Protein AF-A0A1H6BJU9-F1 (afdb_monomer)

Sequence (154 aa):
MYKPGDPLSPEALQQLETLRHRPDSEIDFSDIPKTTDAQWQHAIRLRSLVRSGTSQSQPLVRRTLTLLQPPANASVDVEIGPLKDEGADYSCHVRIAAPDKELNFDIHGVDGVQALQLALRFTGSELDRIGGDRWLYHQERGHGFDRLNELKSA

Nearest PDB structures (foldseek):
  3o4t-assembly1_A  TM=4.787E-01  e=3.203E-01  Homo sapiens
  3az9-assembly2_G  TM=2.441E-01  e=1.655E+00  Plasmodium falciparum
  2oki-assembly1_B  TM=2.035E-01  e=4.335E+00  Plasmodium falciparum
  3ir3-assembly1_A  TM=1.752E-01  e=3.871E+00  Homo sapiens

Radius of gyration: 24.3 Å; Cα contacts (8 Å, |Δi|>4): 190; chains: 1; bounding box: 39×41×78 Å

Solvent-accessible surface area (backbone atoms only — not comparable to full-atom values): 9267 Å² total; per-residue (Å²): 135,88,60,95,86,63,80,77,50,74,68,56,50,51,50,50,53,55,58,70,69,49,71,91,74,73,85,73,61,82,83,54,77,83,83,45,72,69,56,51,56,47,53,54,50,51,51,52,65,59,66,61,81,54,81,48,88,54,53,82,40,77,51,77,44,45,34,62,40,89,96,58,68,42,67,30,42,38,34,35,31,31,60,43,79,71,89,78,49,12,31,12,29,36,37,40,41,41,94,90,47,75,46,78,48,75,29,71,24,91,38,56,63,51,2,45,52,50,34,30,44,50,50,36,56,49,49,44,70,73,47,55,86,33,50,64,72,84,90,52,102,60,89,60,40,75,40,88,82,65,80,80,78,130

Organism: NCBI:txid863522

pLDDT: mean 72.78, std 16.78, range [32.12, 95.44]

Secondary structure (DSSP, 8-state):
-PPTTPPPPHHHHHHHHHHHTS------GGGSPPPPHHHHHHHHHHHHHHHT-S---S-SEEEEEEE--SSSPEEEEEEEEEEEE-SS-EEEEEEEEETTEEEEEEEEESSHHHHHHHHHHHHHHHHHHHHTT-B---SSSS-SSS-TT-TT--

Foldseek 3Di:
DDDPPDDDDPVRVVVVVVVVPPDPPDPPCVPPDPQDVVNVVVVVVLVVLQPPPDQPVAFPDWDWWWFDDPPDIWIKIWGKDDWDCPPQKIWIWIWIDTPVDIDIDTAIDRGSVRRQLRNLVVVQVVCCVVHNVRTPDPPDDGPCSNDPPPPPDD

Structure (mmCIF, N/CA/C/O backbone):
data_AF-A0A1H6BJU9-F1
#
_entry.id   AF-A0A1H6BJU9-F1
#
loop_
_atom_site.group_PDB
_atom_site.id
_atom_site.type_symbol
_atom_site.label_atom_id
_atom_site.label_alt_id
_atom_site.label_comp_id
_atom_site.label_asym_id
_atom_site.label_entity_id
_atom_site.label_seq_id
_atom_site.pdbx_PDB_ins_code
_atom_site.Cartn_x
_atom_site.Cartn_y
_atom_site.Cartn_z
_atom_site.occupancy
_atom_site.B_iso_or_equiv
_atom_site.auth_seq_id
_atom_site.auth_comp_id
_atom_site.auth_asym_id
_atom_site.auth_atom_id
_atom_site.pdbx_PDB_model_num
ATOM 1 N N . MET A 1 1 ? 20.218 -26.553 -41.274 1.00 52.31 1 MET A N 1
ATOM 2 C CA . MET A 1 1 ? 20.545 -25.351 -40.475 1.00 52.31 1 MET A CA 1
ATOM 3 C C . MET A 1 1 ? 20.924 -24.250 -41.449 1.00 52.31 1 MET A C 1
ATOM 5 O O . MET A 1 1 ? 21.907 -24.435 -42.153 1.00 52.31 1 MET A O 1
ATOM 9 N N . TYR A 1 2 ? 20.135 -23.178 -41.537 1.00 59.25 2 TYR A N 1
ATOM 10 C CA . TYR A 1 2 ? 20.479 -21.986 -42.325 1.00 59.25 2 TYR A CA 1
ATOM 11 C C . TYR A 1 2 ? 21.475 -21.130 -41.536 1.00 59.25 2 TYR A C 1
ATOM 13 O O . TYR A 1 2 ? 21.286 -20.952 -40.329 1.00 59.25 2 TYR A O 1
ATOM 21 N N . LYS A 1 3 ? 22.542 -20.641 -42.178 1.00 70.12 3 LYS A N 1
ATOM 22 C CA . LYS A 1 3 ? 23.502 -19.730 -41.544 1.00 70.12 3 LYS A CA 1
ATOM 23 C C . LYS A 1 3 ? 23.062 -18.277 -41.779 1.00 70.12 3 LYS A C 1
ATOM 25 O O . LYS A 1 3 ? 22.514 -17.972 -42.838 1.00 70.12 3 LYS A O 1
ATOM 30 N N . PRO A 1 4 ? 23.291 -17.361 -40.822 1.00 57.59 4 PRO A N 1
ATOM 31 C CA . PRO A 1 4 ? 23.038 -15.938 -41.038 1.00 57.59 4 PRO A CA 1
ATOM 32 C C . PRO A 1 4 ? 23.807 -15.438 -42.272 1.00 57.59 4 PRO A C 1
ATOM 34 O O . PRO A 1 4 ? 25.029 -15.566 -42.318 1.00 57.59 4 PRO A O 1
ATOM 37 N N . GLY A 1 5 ? 23.094 -14.893 -43.263 1.00 72.38 5 GLY A N 1
ATOM 38 C CA . GLY A 1 5 ? 23.663 -14.400 -44.525 1.00 72.38 5 GLY A CA 1
ATOM 39 C C . GLY A 1 5 ? 23.432 -15.296 -45.748 1.00 72.38 5 GLY A C 1
ATOM 40 O O . GLY A 1 5 ? 23.699 -14.850 -46.863 1.00 72.38 5 GLY A O 1
ATOM 41 N N . ASP A 1 6 ? 22.903 -16.511 -45.573 1.00 81.62 6 ASP A N 1
ATOM 42 C CA . ASP A 1 6 ? 22.489 -17.344 -46.706 1.00 81.62 6 ASP A CA 1
ATOM 43 C C . ASP A 1 6 ? 21.287 -16.705 -47.436 1.00 81.62 6 ASP A C 1
ATOM 45 O O . ASP A 1 6 ? 20.369 -16.195 -46.780 1.00 81.62 6 ASP A O 1
ATOM 49 N N . PRO A 1 7 ? 21.249 -16.728 -48.783 1.00 79.50 7 PRO A N 1
ATOM 50 C CA . PRO A 1 7 ? 20.095 -16.245 -49.529 1.00 79.50 7 PRO A CA 1
ATOM 51 C C . PRO A 1 7 ? 18.857 -17.081 -49.189 1.00 79.50 7 PRO A C 1
ATOM 53 O O . PRO A 1 7 ? 18.921 -18.308 -49.077 1.00 79.50 7 PRO A O 1
ATOM 56 N N . LEU A 1 8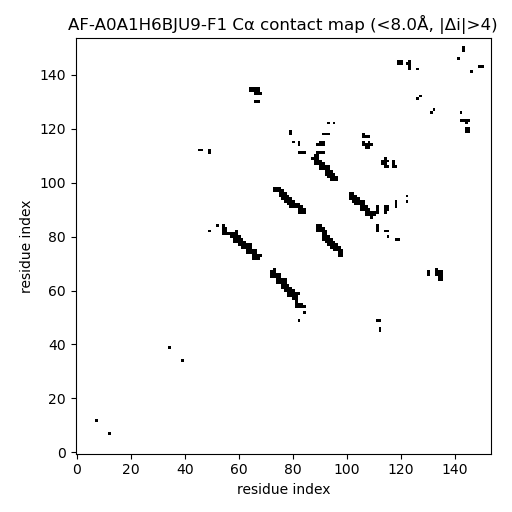 ? 17.719 -16.402 -49.025 1.00 77.81 8 LEU A N 1
ATOM 57 C CA . LEU A 1 8 ? 16.446 -17.052 -48.725 1.00 77.81 8 LEU A CA 1
ATOM 58 C C . LEU A 1 8 ? 16.085 -18.046 -49.830 1.00 77.81 8 LEU A C 1
ATOM 60 O O . LEU A 1 8 ? 16.260 -17.769 -51.019 1.00 77.81 8 LEU A O 1
ATOM 64 N N . SER A 1 9 ? 15.567 -19.209 -49.431 1.00 82.75 9 SER A N 1
ATOM 65 C CA . SER A 1 9 ? 15.080 -20.187 -50.397 1.00 82.75 9 SER A CA 1
ATOM 66 C C . SER A 1 9 ? 13.894 -19.612 -51.187 1.00 82.75 9 SER A C 1
ATOM 68 O O . SER A 1 9 ? 13.155 -18.769 -50.666 1.00 82.75 9 SER A O 1
ATOM 70 N N . PRO A 1 10 ? 13.659 -20.084 -52.424 1.00 81.12 10 PRO A N 1
ATOM 71 C CA . PRO A 1 10 ? 12.502 -19.665 -53.218 1.00 81.12 10 PRO A CA 1
ATOM 72 C C . PRO A 1 10 ? 11.168 -19.862 -52.481 1.00 81.1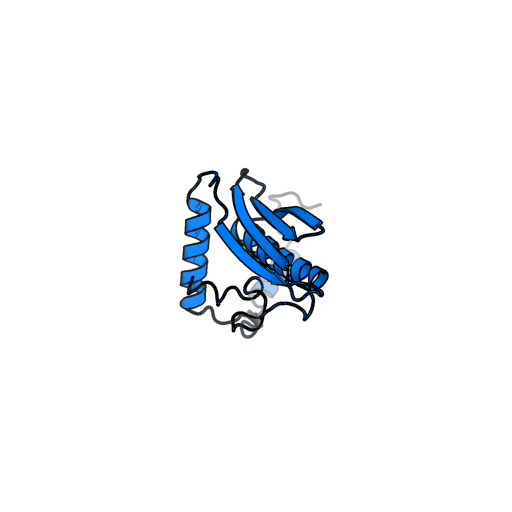2 10 PRO A C 1
ATOM 74 O O . PRO A 1 10 ? 10.270 -19.034 -52.583 1.00 81.12 10 PRO A O 1
ATOM 77 N N . GLU A 1 11 ? 11.071 -20.922 -51.676 1.00 80.19 11 GLU A N 1
ATOM 78 C CA . GLU A 1 11 ? 9.907 -21.217 -50.838 1.00 80.19 11 GLU A CA 1
ATOM 79 C C . GLU A 1 11 ? 9.726 -20.188 -49.706 1.00 80.19 11 GLU A C 1
ATOM 81 O O . GLU A 1 11 ? 8.615 -19.715 -49.472 1.00 80.19 11 GLU A O 1
ATOM 86 N N . ALA A 1 12 ? 10.812 -19.769 -49.045 1.00 79.69 12 ALA A N 1
ATOM 87 C CA . ALA A 1 12 ? 10.766 -18.741 -48.004 1.00 79.69 12 ALA A CA 1
ATOM 88 C C . ALA A 1 12 ? 10.392 -17.361 -48.572 1.00 79.69 12 ALA A C 1
ATOM 90 O O . ALA A 1 12 ? 9.649 -16.608 -47.942 1.00 79.69 12 ALA A O 1
ATOM 91 N N . LEU A 1 13 ? 10.861 -17.042 -49.782 1.00 83.12 13 LEU A N 1
ATOM 92 C CA . LEU A 1 13 ? 10.472 -15.821 -50.493 1.00 83.12 13 LEU A CA 1
ATOM 93 C C . LEU A 1 13 ? 8.973 -15.816 -50.820 1.00 83.12 13 LEU A C 1
ATOM 95 O O . LEU A 1 13 ? 8.298 -14.814 -50.590 1.00 83.12 13 LEU A O 1
ATOM 99 N N . GLN A 1 14 ? 8.432 -16.949 -51.267 1.00 81.50 14 GLN A N 1
ATOM 100 C CA . GLN A 1 14 ? 7.009 -17.085 -51.572 1.00 81.50 14 GLN A CA 1
ATOM 101 C C . GLN A 1 14 ? 6.127 -16.986 -50.313 1.00 81.50 14 GLN A C 1
ATOM 103 O O . GLN A 1 14 ? 5.054 -16.377 -50.342 1.00 81.50 14 GLN A O 1
ATOM 108 N N . GLN A 1 15 ? 6.593 -17.521 -49.180 1.00 76.56 15 GLN A N 1
ATOM 109 C CA . GLN A 1 15 ? 5.928 -17.357 -47.883 1.00 76.56 15 GLN A CA 1
ATOM 110 C C . GLN A 1 15 ? 5.925 -15.893 -47.421 1.00 76.56 15 GLN A C 1
ATOM 112 O O . GLN A 1 15 ? 4.889 -15.401 -46.980 1.00 76.56 15 GLN A O 1
ATOM 117 N N . LEU A 1 16 ? 7.041 -15.171 -47.570 1.00 76.94 16 LEU A N 1
ATOM 118 C CA . LEU A 1 16 ? 7.121 -13.742 -47.240 1.00 76.94 16 LEU A CA 1
ATOM 119 C C . LEU A 1 16 ? 6.191 -12.894 -48.106 1.00 76.94 16 LEU A C 1
ATOM 121 O O . LEU A 1 16 ? 5.538 -11.986 -47.599 1.00 76.94 16 LEU A O 1
ATOM 125 N N . GLU A 1 17 ? 6.091 -13.203 -49.396 1.00 77.50 17 GLU A N 1
ATOM 126 C CA . GLU A 1 17 ? 5.186 -12.498 -50.300 1.00 77.50 17 GLU A CA 1
ATOM 127 C C . GLU A 1 17 ? 3.718 -12.764 -49.936 1.00 77.50 17 GLU A C 1
ATOM 129 O O . GLU A 1 17 ? 2.912 -11.835 -49.874 1.00 77.50 17 GLU A O 1
ATOM 134 N N . THR A 1 18 ? 3.394 -14.000 -49.550 1.00 76.50 18 THR A N 1
ATOM 135 C CA . THR A 1 18 ? 2.069 -14.361 -49.022 1.00 76.50 18 THR A CA 1
ATOM 136 C C . THR A 1 18 ? 1.746 -13.612 -47.722 1.00 76.50 18 THR A C 1
ATOM 138 O O . THR A 1 18 ? 0.625 -13.138 -47.548 1.00 76.50 18 THR A O 1
ATOM 141 N N . LEU A 1 19 ? 2.720 -13.459 -46.816 1.00 70.00 19 LEU A N 1
ATOM 142 C CA . LEU A 1 19 ? 2.562 -12.695 -45.574 1.00 70.00 19 LEU A CA 1
ATOM 143 C C . LEU A 1 19 ? 2.421 -11.190 -45.829 1.00 70.00 19 LEU A C 1
ATOM 145 O O . LEU A 1 19 ? 1.625 -10.546 -45.157 1.00 70.00 19 LEU A O 1
ATOM 149 N N . ARG A 1 20 ? 3.128 -10.637 -46.821 1.00 72.00 20 ARG A N 1
ATOM 150 C CA . ARG A 1 20 ? 3.026 -9.219 -47.210 1.00 72.00 20 ARG A CA 1
ATOM 151 C C . ARG A 1 20 ? 1.641 -8.858 -47.751 1.00 72.00 20 ARG A C 1
ATOM 153 O O . ARG A 1 20 ? 1.208 -7.720 -47.617 1.00 72.00 20 ARG A O 1
ATOM 160 N N . HIS A 1 21 ? 0.970 -9.812 -48.394 1.00 69.88 21 HIS A N 1
ATOM 161 C CA . HIS A 1 21 ? -0.374 -9.636 -48.944 1.00 69.88 21 HIS A CA 1
ATOM 162 C C . HIS A 1 21 ? -1.489 -10.067 -47.986 1.00 69.88 21 HIS A C 1
ATOM 164 O O . HIS A 1 21 ? -2.662 -9.944 -48.345 1.00 69.88 21 HIS A O 1
ATOM 170 N N . ARG A 1 22 ? -1.164 -10.529 -46.767 1.00 66.44 22 ARG A N 1
ATOM 171 C CA . ARG A 1 22 ? -2.184 -10.632 -45.725 1.00 66.44 22 ARG A CA 1
ATOM 172 C C . ARG A 1 22 ? -2.663 -9.213 -45.407 1.00 66.44 22 ARG A C 1
ATOM 174 O O . ARG A 1 22 ? -1.828 -8.374 -45.080 1.00 66.44 22 ARG A O 1
ATOM 181 N N . PRO A 1 23 ? -3.972 -8.922 -45.509 1.00 64.19 23 PRO A N 1
ATOM 182 C CA . PRO A 1 23 ? -4.496 -7.692 -44.939 1.00 64.19 23 PRO A CA 1
ATOM 183 C C . PRO A 1 23 ? -4.119 -7.682 -43.456 1.00 64.19 23 PRO A C 1
ATOM 185 O O . PRO A 1 23 ? -4.239 -8.734 -42.820 1.00 64.19 23 PRO A O 1
ATOM 188 N N . ASP A 1 24 ? -3.643 -6.541 -42.942 1.00 59.16 24 ASP A N 1
ATOM 189 C CA . ASP A 1 24 ? -3.420 -6.283 -41.510 1.00 59.16 24 ASP A CA 1
ATOM 190 C C . ASP A 1 24 ? -4.752 -6.489 -40.781 1.00 59.16 24 ASP A C 1
ATOM 192 O O . ASP A 1 24 ? -5.539 -5.571 -40.554 1.00 59.16 24 ASP A O 1
ATOM 196 N N . SER A 1 25 ? -5.069 -7.753 -40.536 1.00 57.41 25 SER A N 1
ATOM 197 C CA . SER A 1 25 ? -6.349 -8.179 -40.018 1.00 57.41 25 SER A CA 1
ATOM 198 C C . SER A 1 25 ? -6.248 -8.040 -38.514 1.00 57.41 25 SER A C 1
ATOM 200 O O . SER A 1 25 ? -5.569 -8.822 -37.854 1.00 57.41 25 SER A O 1
ATOM 202 N N . GLU A 1 26 ? -6.927 -7.007 -38.024 1.00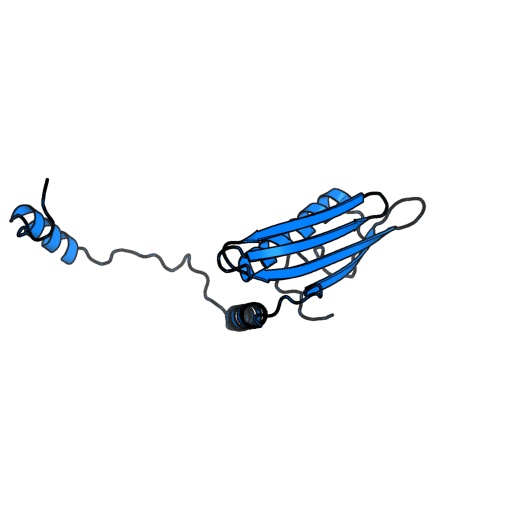 60.34 26 GLU A N 1
ATOM 203 C CA . GLU A 1 26 ? -7.570 -6.995 -36.713 1.00 60.34 26 GLU A CA 1
ATOM 204 C C . GLU A 1 26 ? -6.615 -7.023 -35.517 1.00 60.34 26 GLU A C 1
ATOM 206 O O . GLU A 1 26 ? -6.691 -7.895 -34.655 1.00 60.34 26 GLU A O 1
ATOM 211 N N . ILE A 1 27 ? -5.776 -5.993 -35.378 1.00 57.31 27 ILE A N 1
ATOM 212 C CA . ILE A 1 27 ? -5.501 -5.557 -34.006 1.00 57.31 27 ILE A CA 1
ATOM 213 C C . ILE A 1 27 ? -6.759 -4.820 -33.544 1.00 57.31 27 ILE A C 1
ATOM 215 O O . ILE A 1 27 ? -7.006 -3.677 -33.933 1.00 57.31 27 ILE A O 1
ATOM 219 N N . ASP A 1 28 ? -7.593 -5.511 -32.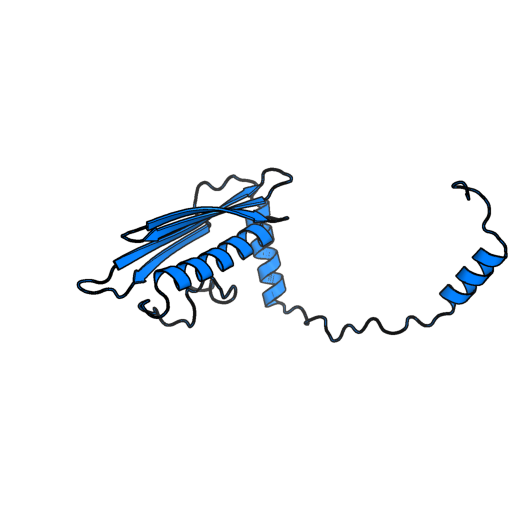772 1.00 58.38 28 ASP A N 1
ATOM 220 C CA . ASP A 1 28 ? -8.732 -4.899 -32.104 1.00 58.38 28 ASP A CA 1
ATOM 221 C C . ASP A 1 28 ? -8.220 -3.997 -30.973 1.00 58.38 28 ASP A C 1
ATOM 223 O O . ASP A 1 28 ? -7.835 -4.443 -29.894 1.00 58.38 28 ASP A O 1
ATOM 227 N N . PHE A 1 29 ? -8.171 -2.696 -31.245 1.00 56.28 29 PHE A N 1
ATOM 228 C CA . PHE A 1 29 ? -7.775 -1.694 -30.260 1.00 56.28 29 PHE A CA 1
ATOM 229 C C . PHE A 1 29 ? -8.935 -1.275 -29.341 1.00 56.28 29 PHE A C 1
ATOM 231 O O . PHE A 1 29 ? -8.748 -0.381 -28.515 1.00 56.28 29 PHE A O 1
ATOM 238 N N . SER A 1 30 ? -10.128 -1.868 -29.476 1.00 66.81 30 SER A N 1
ATOM 239 C CA . SER A 1 30 ? -11.290 -1.528 -28.644 1.00 66.81 30 SER A CA 1
ATOM 240 C C . SER A 1 30 ? -11.115 -1.936 -27.178 1.00 66.81 30 SER A C 1
ATOM 242 O O . SER A 1 30 ? -11.637 -1.253 -26.295 1.00 66.81 30 SER A O 1
ATOM 244 N N . ASP A 1 31 ? -10.291 -2.955 -26.920 1.00 62.09 31 ASP A N 1
ATOM 245 C CA . ASP A 1 31 ? -9.901 -3.387 -25.575 1.00 62.09 31 ASP A CA 1
ATOM 246 C C . ASP A 1 31 ? -8.854 -2.472 -24.924 1.00 62.09 31 ASP A C 1
ATOM 248 O O . ASP A 1 31 ? -8.607 -2.564 -23.718 1.00 62.09 31 ASP A O 1
ATOM 252 N N . ILE A 1 32 ? -8.226 -1.569 -25.690 1.00 63.06 32 ILE A N 1
ATOM 253 C CA . ILE A 1 32 ? -7.273 -0.614 -25.128 1.00 63.06 32 ILE A CA 1
ATOM 254 C C . ILE A 1 32 ? -8.055 0.578 -24.566 1.00 63.06 32 ILE A C 1
ATOM 256 O O . ILE A 1 32 ? -8.634 1.362 -25.326 1.00 63.06 32 ILE A O 1
ATOM 260 N N . PRO A 1 33 ? -8.067 0.779 -23.236 1.00 63.41 33 PRO A N 1
ATOM 261 C CA . PRO A 1 33 ? -8.775 1.902 -22.647 1.00 63.41 33 PRO A CA 1
ATOM 262 C C . PRO A 1 33 ? -8.171 3.220 -23.139 1.00 63.41 33 PRO A C 1
ATOM 264 O O . PRO A 1 33 ? -6.953 3.417 -23.109 1.00 63.41 33 PRO A O 1
ATOM 267 N N . LYS A 1 34 ? -9.029 4.157 -23.562 1.00 68.19 34 LYS A N 1
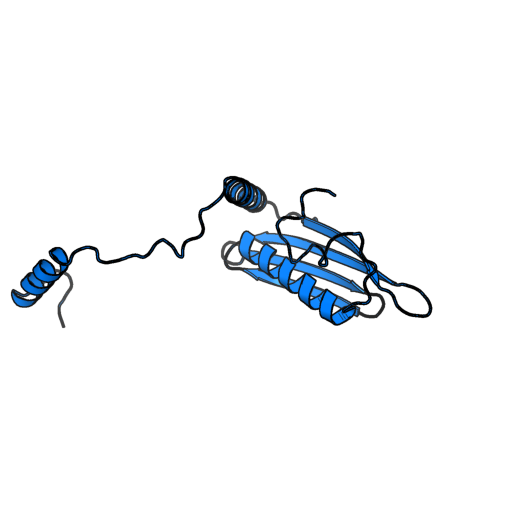ATOM 268 C CA . LYS A 1 34 ? -8.590 5.500 -23.964 1.00 68.19 34 LYS A CA 1
ATOM 269 C C . LYS A 1 34 ? -7.882 6.173 -22.795 1.00 68.19 34 LYS A C 1
ATOM 271 O O . LYS A 1 34 ? -8.491 6.417 -21.753 1.00 68.19 34 LYS A O 1
ATOM 276 N N . THR A 1 35 ? -6.607 6.496 -22.986 1.00 60.41 35 THR A N 1
ATOM 277 C CA . THR A 1 35 ? -5.831 7.214 -21.980 1.00 60.41 35 THR A CA 1
ATOM 278 C C . THR A 1 35 ? -6.385 8.629 -21.845 1.00 60.41 35 THR A C 1
ATOM 280 O O . THR A 1 35 ? -6.379 9.406 -22.796 1.00 60.41 35 THR A O 1
ATOM 283 N N . THR A 1 36 ? -6.906 8.957 -20.669 1.00 75.75 36 THR A N 1
ATOM 284 C CA . THR A 1 36 ? -7.416 10.294 -20.347 1.00 75.75 36 THR A CA 1
ATOM 285 C C . THR A 1 36 ? -6.269 11.232 -19.972 1.00 75.75 36 THR A C 1
ATOM 287 O O . THR A 1 36 ? -5.240 10.796 -19.453 1.00 75.75 36 THR A O 1
ATOM 290 N N . ASP A 1 37 ? -6.450 12.542 -20.151 1.00 67.44 37 ASP A N 1
ATOM 291 C CA . ASP A 1 37 ? -5.449 13.545 -19.748 1.00 67.44 37 ASP A CA 1
ATOM 292 C C . ASP A 1 37 ? -5.093 13.455 -18.256 1.00 67.44 37 ASP A C 1
ATOM 294 O O . ASP A 1 37 ? -3.953 13.692 -17.856 1.00 67.44 37 ASP A O 1
ATOM 298 N N . ALA A 1 38 ? -6.048 13.037 -17.421 1.00 63.84 38 ALA A N 1
ATOM 299 C CA . ALA A 1 38 ? -5.817 12.779 -16.006 1.00 63.84 38 ALA A CA 1
ATOM 300 C C . ALA A 1 38 ? -4.834 11.616 -15.774 1.00 63.84 38 ALA A C 1
ATOM 302 O O . ALA A 1 38 ? -3.960 11.722 -14.913 1.00 63.84 38 ALA A O 1
ATOM 303 N N . GLN A 1 39 ? -4.934 10.540 -16.562 1.00 59.03 39 GLN A N 1
ATOM 304 C CA . GLN A 1 39 ? -3.998 9.411 -16.514 1.00 59.03 39 GLN A CA 1
ATOM 305 C C . GLN A 1 39 ? -2.603 9.815 -17.013 1.00 59.03 39 GLN A C 1
ATOM 307 O O . GLN A 1 39 ? -1.604 9.408 -16.421 1.00 59.03 39 GLN A O 1
ATOM 312 N N . TRP A 1 40 ? -2.516 10.687 -18.023 1.00 59.97 40 TRP A N 1
ATOM 313 C CA . TRP A 1 40 ? -1.237 11.224 -18.502 1.00 59.97 40 TRP A CA 1
ATOM 314 C C . TRP A 1 40 ? -0.539 12.113 -17.476 1.00 59.97 40 TRP A C 1
ATOM 316 O O . TRP A 1 40 ? 0.636 11.907 -17.171 1.00 59.97 40 TRP A O 1
ATOM 326 N N . GLN A 1 41 ? -1.259 13.070 -16.890 1.00 59.75 41 GLN A N 1
ATOM 327 C CA . GLN A 1 41 ? -0.715 13.940 -15.842 1.00 59.75 41 GLN A CA 1
ATOM 328 C C . GLN A 1 41 ? -0.274 13.138 -14.610 1.00 59.75 41 GLN A C 1
ATOM 330 O O . GLN A 1 41 ? 0.714 13.471 -13.953 1.00 59.75 41 GLN A O 1
ATOM 335 N N . HIS A 1 42 ? -0.971 12.040 -14.319 1.00 57.97 42 HIS A N 1
ATOM 336 C CA . HIS A 1 42 ? -0.600 11.110 -13.262 1.00 57.97 42 HIS A CA 1
ATOM 337 C C . HIS A 1 42 ? 0.699 10.354 -13.578 1.00 57.97 42 HIS A C 1
ATOM 339 O O . HIS A 1 42 ? 1.617 10.357 -12.756 1.00 57.97 42 HIS A O 1
ATOM 345 N N . ALA A 1 43 ? 0.822 9.787 -14.780 1.00 56.84 43 ALA A N 1
ATOM 346 C CA . ALA A 1 43 ? 2.040 9.112 -15.223 1.00 56.84 43 ALA A CA 1
ATOM 347 C C . ALA A 1 43 ? 3.257 10.055 -15.211 1.00 56.84 43 ALA A C 1
ATOM 349 O O . ALA A 1 43 ? 4.342 9.672 -14.773 1.00 56.84 43 ALA A O 1
ATOM 350 N N . ILE A 1 44 ? 3.072 11.316 -15.619 1.00 56.97 44 ILE A N 1
ATOM 351 C CA . ILE A 1 44 ? 4.119 12.347 -15.577 1.00 56.97 44 ILE A CA 1
ATOM 352 C C . ILE A 1 44 ? 4.538 12.650 -14.132 1.00 56.97 44 ILE A C 1
ATOM 354 O O . ILE A 1 44 ? 5.736 12.709 -13.848 1.00 56.97 44 ILE A O 1
ATOM 358 N N . ARG A 1 45 ? 3.583 12.794 -13.203 1.00 55.62 45 ARG A N 1
ATOM 359 C CA . ARG A 1 45 ? 3.881 13.044 -11.783 1.00 55.62 45 ARG A CA 1
ATOM 360 C C . ARG A 1 45 ? 4.658 11.888 -11.157 1.00 55.62 45 ARG A C 1
ATOM 362 O O . ARG A 1 45 ? 5.682 12.123 -10.521 1.00 55.62 45 ARG A O 1
ATOM 369 N N . LEU A 1 46 ? 4.213 10.654 -11.376 1.00 52.62 46 LEU A N 1
ATOM 370 C CA . LEU A 1 46 ? 4.902 9.462 -10.884 1.00 52.62 46 LEU A CA 1
ATOM 371 C C . LEU A 1 46 ? 6.323 9.374 -11.445 1.00 52.62 46 LEU A C 1
ATOM 373 O O . LEU A 1 46 ? 7.280 9.211 -10.695 1.00 52.62 46 LEU A O 1
ATOM 377 N N . ARG A 1 47 ? 6.483 9.620 -12.748 1.00 53.44 47 ARG A N 1
ATOM 378 C CA . ARG A 1 47 ? 7.800 9.686 -13.385 1.00 53.44 47 ARG A CA 1
ATOM 379 C C . ARG A 1 47 ? 8.690 10.781 -12.791 1.00 53.44 47 ARG A C 1
ATOM 381 O O . ARG A 1 47 ? 9.896 10.580 -12.704 1.00 53.44 47 ARG A O 1
ATOM 388 N N . SER A 1 48 ? 8.130 11.926 -12.392 1.00 56.97 48 SER A N 1
ATOM 389 C CA . SER A 1 48 ? 8.897 13.016 -11.768 1.00 56.97 48 SER A CA 1
ATOM 390 C C . SER A 1 48 ? 9.378 12.679 -10.352 1.00 56.97 48 SER A C 1
ATOM 392 O O . SER A 1 48 ? 10.517 12.995 -10.011 1.00 56.97 48 SER A O 1
ATOM 394 N N . LEU A 1 49 ? 8.564 11.964 -9.566 1.00 54.22 49 LEU A 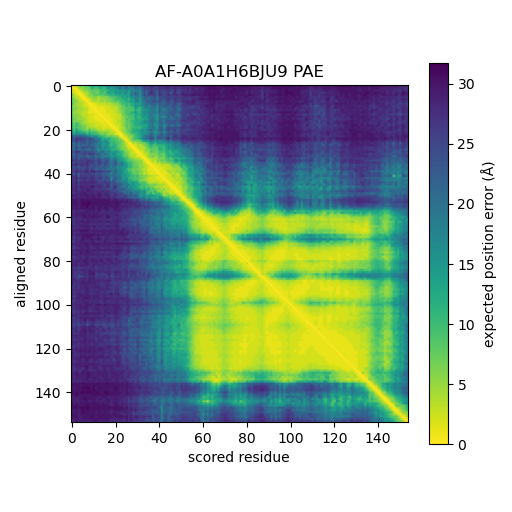N 1
ATOM 395 C CA . LEU A 1 49 ? 8.952 11.455 -8.247 1.00 54.22 49 LEU A CA 1
ATOM 396 C C . LEU A 1 49 ? 10.088 10.431 -8.374 1.00 54.22 49 LEU A C 1
ATOM 398 O O . LEU A 1 49 ? 11.088 10.538 -7.673 1.00 54.22 49 LEU A O 1
ATOM 402 N N . VAL A 1 50 ? 9.986 9.515 -9.344 1.00 52.06 50 VAL A N 1
ATOM 403 C CA . VAL A 1 50 ? 11.006 8.484 -9.616 1.00 52.06 50 VAL A CA 1
ATOM 404 C C . VAL A 1 50 ? 12.310 9.095 -10.154 1.00 52.06 50 VAL A C 1
ATOM 406 O O . VAL A 1 50 ? 13.396 8.698 -9.751 1.00 52.06 50 VAL A O 1
ATOM 409 N N . ARG A 1 51 ? 12.241 10.112 -11.029 1.00 48.44 51 ARG A N 1
ATOM 410 C CA . ARG A 1 51 ? 13.433 10.772 -11.604 1.00 48.44 51 ARG A CA 1
ATOM 411 C C . ARG A 1 51 ? 14.214 11.652 -10.635 1.00 48.44 51 ARG A C 1
ATOM 413 O O . ARG A 1 51 ? 15.312 12.077 -10.984 1.00 48.44 51 ARG A O 1
ATOM 420 N N . SER A 1 52 ? 13.676 11.943 -9.454 1.00 50.31 52 SER A N 1
ATOM 421 C CA . SER A 1 52 ? 14.338 12.832 -8.498 1.00 50.31 52 SER A CA 1
ATOM 422 C C . SER A 1 52 ? 15.597 12.229 -7.861 1.00 50.31 52 SER A C 1
ATOM 424 O O . SER A 1 52 ? 16.223 12.925 -7.067 1.00 50.31 52 SER A O 1
ATOM 426 N N . GLY A 1 53 ? 15.994 10.992 -8.221 1.00 42.41 53 GLY A N 1
ATOM 427 C CA . GLY A 1 53 ? 17.374 10.480 -8.117 1.00 42.41 53 GLY A CA 1
ATOM 428 C C . GLY A 1 53 ? 18.025 10.625 -6.744 1.00 42.41 53 GLY A C 1
ATOM 429 O O . GLY A 1 53 ? 19.244 10.684 -6.619 1.00 42.41 53 GLY A O 1
ATOM 430 N N . THR A 1 54 ? 17.210 10.747 -5.711 1.00 42.16 54 THR A N 1
ATOM 431 C CA . THR A 1 54 ? 17.631 10.943 -4.341 1.00 42.16 54 THR A CA 1
ATOM 432 C C . THR A 1 54 ? 16.943 9.839 -3.584 1.00 42.16 54 THR A C 1
ATOM 434 O O . THR A 1 54 ? 15.728 9.685 -3.684 1.00 42.16 54 THR A O 1
ATOM 437 N N . SER A 1 55 ? 17.739 9.047 -2.870 1.00 47.47 55 SER A N 1
ATOM 438 C CA . SER A 1 55 ? 17.272 8.230 -1.760 1.00 47.47 55 SER A CA 1
ATOM 439 C C . SER A 1 55 ? 16.499 9.165 -0.834 1.00 47.47 55 SER A C 1
ATOM 441 O O . SER A 1 55 ? 17.080 9.799 0.047 1.00 47.47 55 SER A O 1
ATOM 443 N N . GLN A 1 56 ? 15.206 9.355 -1.095 1.00 53.00 56 GLN A N 1
ATOM 444 C CA . GLN A 1 56 ? 14.351 10.106 -0.201 1.00 53.00 56 GLN A CA 1
ATOM 445 C C . GLN A 1 56 ? 14.378 9.293 1.084 1.00 53.00 56 GLN A C 1
ATOM 447 O O . GLN A 1 56 ? 14.137 8.101 1.064 1.00 53.00 56 GLN A O 1
ATOM 452 N N . SER A 1 57 ? 14.797 9.874 2.199 1.00 57.75 57 SER A N 1
ATOM 453 C CA . SER A 1 57 ? 14.754 9.182 3.492 1.00 57.75 57 SER A CA 1
ATOM 454 C C . SER A 1 57 ? 13.357 9.239 4.111 1.00 57.75 57 SER A C 1
ATOM 456 O O . SER A 1 57 ? 13.131 8.687 5.184 1.00 57.75 57 SER A O 1
ATOM 458 N N . GLN A 1 58 ? 12.427 9.935 3.453 1.00 59.41 58 GLN A N 1
ATOM 459 C CA . GLN A 1 58 ? 11.094 10.217 3.955 1.00 59.41 58 GLN A CA 1
ATOM 460 C C . GLN A 1 58 ? 10.047 9.330 3.272 1.00 59.41 58 GLN A C 1
ATOM 462 O O . GLN A 1 58 ? 10.157 9.066 2.070 1.00 59.41 58 GLN A O 1
ATOM 467 N N . PRO A 1 59 ? 9.024 8.883 4.020 1.00 68.25 59 PRO A N 1
ATOM 468 C CA . PRO A 1 59 ? 7.908 8.155 3.444 1.00 68.25 59 PRO A CA 1
ATOM 469 C C . PRO A 1 59 ? 7.138 9.062 2.478 1.00 68.25 59 PRO A C 1
ATOM 471 O O . PRO A 1 59 ? 6.884 10.232 2.761 1.00 68.25 59 PRO A O 1
ATOM 474 N N . LEU A 1 60 ? 6.756 8.498 1.335 1.00 78.88 60 LEU A N 1
ATOM 475 C CA . LEU A 1 60 ? 5.944 9.158 0.313 1.00 78.88 60 LEU A CA 1
ATOM 476 C C . LEU A 1 60 ? 4.497 9.344 0.783 1.00 78.88 60 LEU A C 1
ATOM 478 O O . LEU A 1 60 ? 3.829 10.297 0.388 1.00 78.88 60 LEU A O 1
ATOM 482 N N . VAL A 1 61 ? 4.011 8.423 1.615 1.00 80.38 61 VAL A N 1
ATOM 483 C CA . VAL A 1 61 ? 2.679 8.465 2.216 1.00 80.38 61 VAL A CA 1
ATOM 484 C C . VAL A 1 61 ? 2.801 8.112 3.690 1.00 80.38 61 VAL A C 1
ATOM 486 O O . VAL A 1 61 ? 3.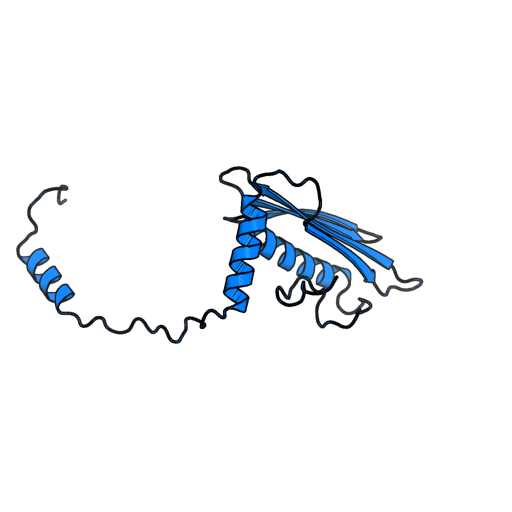412 7.106 4.037 1.00 80.38 61 VAL A O 1
ATOM 489 N N . ARG A 1 62 ? 2.184 8.916 4.557 1.00 83.31 62 ARG A N 1
ATOM 490 C CA . ARG A 1 62 ? 2.040 8.622 5.984 1.00 83.31 62 ARG A CA 1
ATOM 491 C C . ARG A 1 62 ? 0.610 8.896 6.419 1.00 83.31 62 ARG A C 1
ATOM 493 O O . ARG A 1 62 ? 0.084 9.970 6.131 1.00 83.31 62 ARG A O 1
ATOM 500 N N . ARG A 1 63 ? -0.025 7.936 7.089 1.00 81.56 63 ARG A N 1
ATOM 501 C CA . ARG A 1 63 ? -1.395 8.062 7.604 1.00 81.56 63 ARG A CA 1
ATOM 502 C C . ARG A 1 63 ? -1.538 7.346 8.940 1.00 81.56 63 ARG A C 1
ATOM 504 O O . ARG A 1 63 ? -0.941 6.297 9.136 1.00 81.56 63 ARG A O 1
ATOM 511 N N . THR A 1 64 ? -2.391 7.880 9.803 1.00 85.12 64 THR A N 1
ATOM 512 C CA . THR A 1 64 ? -2.839 7.207 11.026 1.00 85.12 64 THR A CA 1
ATOM 513 C C . THR A 1 64 ? -4.309 6.857 10.860 1.00 85.12 64 THR A C 1
ATOM 515 O O . THR A 1 64 ? -5.137 7.727 10.589 1.00 85.12 64 THR A O 1
ATOM 518 N N . LEU A 1 65 ? -4.630 5.575 10.988 1.00 84.69 65 LEU A N 1
ATOM 519 C CA . LEU A 1 65 ? -5.981 5.037 10.902 1.00 84.69 65 LEU A CA 1
ATOM 520 C C . LEU A 1 65 ? -6.492 4.685 12.294 1.00 84.69 65 LEU A C 1
ATOM 522 O O . LEU A 1 65 ? -5.712 4.382 13.194 1.00 84.69 65 LEU A O 1
ATOM 526 N N . THR A 1 66 ? -7.811 4.688 12.471 1.00 84.56 66 THR A N 1
ATOM 527 C CA . THR A 1 66 ? -8.430 4.276 13.732 1.00 84.56 66 THR A CA 1
ATOM 528 C C . THR A 1 66 ? -9.166 2.954 13.557 1.00 84.56 66 THR A C 1
ATOM 530 O O . THR A 1 66 ? -10.117 2.858 12.782 1.00 84.56 66 THR A O 1
ATOM 533 N N . LEU A 1 67 ? -8.732 1.940 14.297 1.00 84.06 67 LEU A N 1
ATOM 534 C CA . LEU A 1 67 ? -9.331 0.615 14.360 1.00 84.06 67 LEU A CA 1
ATOM 535 C C . LEU A 1 67 ? -10.319 0.538 15.532 1.00 84.06 67 LEU A C 1
ATOM 537 O O . LEU A 1 67 ? -9.952 0.776 16.683 1.00 84.06 67 LEU A O 1
ATOM 541 N N . LEU A 1 68 ? -11.568 0.175 15.255 1.00 83.75 68 LEU A N 1
ATOM 542 C CA . LEU A 1 68 ? -12.580 -0.134 16.261 1.00 83.75 68 LEU A CA 1
ATOM 543 C C . LEU A 1 68 ? -12.239 -1.460 16.926 1.00 83.75 68 LEU A C 1
ATOM 545 O O . LEU A 1 68 ? -12.346 -2.532 16.329 1.00 83.75 68 LEU A O 1
ATOM 549 N N . GLN A 1 69 ? -11.872 -1.388 18.196 1.00 79.19 69 GLN A N 1
ATOM 550 C CA . GLN A 1 69 ? -11.675 -2.568 19.019 1.00 79.19 69 GLN A CA 1
ATOM 551 C C . GLN A 1 69 ? -12.164 -2.280 20.447 1.00 79.19 69 GLN A C 1
ATOM 553 O O . GLN A 1 69 ? -11.873 -1.218 20.995 1.00 79.19 69 GLN A O 1
ATOM 558 N N . PRO A 1 70 ? -12.932 -3.181 21.078 1.00 69.19 70 PRO A N 1
ATOM 559 C CA . PRO A 1 70 ? -13.226 -3.081 22.503 1.00 69.19 70 PRO A CA 1
ATOM 560 C C . PRO A 1 70 ? -11.978 -3.432 23.335 1.00 69.19 70 PRO A C 1
ATOM 562 O O . PRO A 1 70 ? -11.248 -4.347 22.957 1.00 69.19 70 PRO A O 1
ATOM 565 N N . PRO A 1 71 ? -11.732 -2.779 24.486 1.00 73.81 71 PRO A N 1
ATOM 566 C CA . PRO A 1 71 ? -12.559 -1.748 25.118 1.00 73.81 71 PRO A CA 1
ATOM 567 C C . PRO A 1 71 ? -12.296 -0.321 24.605 1.00 73.81 71 PRO A C 1
ATOM 569 O O . PRO A 1 71 ? -13.062 0.580 24.935 1.00 73.81 71 PRO A O 1
ATOM 572 N N . ALA A 1 72 ? -11.232 -0.100 23.830 1.00 80.94 72 ALA A N 1
ATOM 573 C CA . ALA A 1 72 ? -10.865 1.212 23.310 1.00 80.94 72 ALA A CA 1
ATOM 574 C C . ALA A 1 72 ? -10.270 1.102 21.905 1.00 80.94 72 ALA A C 1
ATOM 576 O O . ALA A 1 72 ? -9.424 0.244 21.651 1.00 80.94 72 ALA A O 1
ATOM 577 N N . ASN A 1 73 ? -10.681 2.016 21.025 1.00 86.12 73 ASN A N 1
ATOM 578 C CA . ASN A 1 73 ? -10.173 2.095 19.661 1.00 86.12 73 ASN A CA 1
ATOM 579 C C . ASN A 1 73 ? -8.645 2.191 19.638 1.00 86.12 73 ASN A C 1
ATOM 581 O O . ASN A 1 73 ? -8.032 2.821 20.500 1.00 86.12 73 ASN A O 1
ATOM 585 N N . ALA A 1 74 ? -8.048 1.595 18.616 1.00 86.19 74 ALA A N 1
ATOM 586 C CA . ALA A 1 74 ? -6.620 1.646 18.378 1.00 86.19 74 ALA A CA 1
ATOM 587 C C . ALA A 1 74 ? -6.256 2.620 17.274 1.00 86.19 74 ALA A C 1
ATOM 589 O O . ALA A 1 74 ? -6.968 2.736 16.281 1.00 86.19 74 ALA A O 1
ATOM 590 N N . SER A 1 75 ? -5.092 3.241 17.416 1.00 87.75 75 SER A N 1
ATOM 591 C CA . SER A 1 75 ? -4.423 3.916 16.312 1.00 87.75 75 SER A CA 1
ATOM 592 C C . SER A 1 75 ? -3.518 2.926 15.589 1.00 87.75 75 SER A C 1
ATOM 594 O O . SER A 1 75 ? -2.816 2.146 16.234 1.00 87.75 75 SER A O 1
ATOM 596 N N . VAL A 1 76 ? -3.541 2.963 14.261 1.00 87.69 76 VAL A N 1
ATOM 597 C CA . VAL A 1 76 ? -2.649 2.191 13.395 1.00 87.69 76 VAL A CA 1
ATOM 598 C C . VAL A 1 76 ? -1.924 3.153 12.474 1.00 87.69 76 VAL A C 1
ATOM 600 O O . VAL A 1 76 ? -2.557 3.820 11.654 1.00 87.69 76 VAL A O 1
ATOM 603 N N . ASP A 1 77 ? -0.606 3.226 12.609 1.00 90.25 77 ASP A N 1
ATOM 604 C CA . ASP A 1 77 ? 0.229 4.087 11.777 1.00 90.25 77 ASP A CA 1
ATOM 605 C C . ASP A 1 77 ? 0.688 3.333 10.532 1.00 90.25 77 ASP A C 1
ATOM 607 O O . ASP A 1 77 ? 1.137 2.190 10.604 1.00 90.25 77 ASP A O 1
ATOM 611 N N . VAL A 1 78 ? 0.575 3.979 9.378 1.00 89.56 78 VAL A N 1
ATOM 612 C CA . VAL A 1 78 ? 0.926 3.427 8.073 1.00 89.56 78 VAL A CA 1
ATOM 613 C C . VAL A 1 78 ? 1.885 4.379 7.379 1.00 89.56 78 VAL A C 1
ATOM 615 O O . VAL A 1 78 ? 1.583 5.560 7.199 1.00 89.56 78 VAL A O 1
ATOM 618 N N . GLU A 1 79 ? 3.026 3.855 6.953 1.00 91.12 79 GLU A N 1
ATOM 619 C CA . GLU A 1 79 ? 4.045 4.566 6.189 1.00 91.12 79 GLU A CA 1
ATOM 620 C C . GLU A 1 79 ? 4.362 3.771 4.919 1.00 91.12 79 GLU A C 1
ATOM 622 O O . GLU A 1 79 ? 4.594 2.564 4.966 1.00 91.12 79 GLU A O 1
ATOM 627 N N . ILE A 1 80 ? 4.355 4.447 3.772 1.00 89.25 80 ILE A N 1
ATOM 628 C CA . ILE A 1 80 ? 4.741 3.882 2.479 1.00 89.25 80 ILE A CA 1
ATOM 629 C C . ILE A 1 80 ? 5.826 4.768 1.893 1.00 89.25 80 ILE A C 1
ATOM 631 O O . ILE A 1 80 ? 5.675 5.984 1.775 1.00 89.25 80 ILE A O 1
ATOM 635 N N . GLY A 1 81 ? 6.916 4.142 1.496 1.00 87.12 81 GLY A N 1
ATOM 636 C CA . GLY A 1 81 ? 8.162 4.767 1.130 1.00 87.12 81 GLY A CA 1
ATOM 637 C C . GLY A 1 81 ? 9.230 4.617 2.224 1.00 87.12 81 GLY A C 1
ATOM 638 O O . GLY A 1 81 ? 8.940 4.219 3.350 1.00 87.12 81 GLY A O 1
ATOM 639 N N . PRO A 1 82 ? 10.477 4.957 1.895 1.00 88.00 82 PRO A N 1
ATOM 640 C CA . PRO A 1 82 ? 10.847 5.585 0.636 1.00 88.00 82 PRO A CA 1
ATOM 641 C C . PRO A 1 82 ? 10.874 4.630 -0.555 1.00 88.00 82 PRO A C 1
ATOM 643 O O . PRO A 1 82 ? 10.891 3.408 -0.400 1.00 88.00 82 PRO A O 1
ATOM 646 N N . LEU A 1 83 ? 10.847 5.218 -1.751 1.00 85.81 83 LEU A N 1
ATOM 647 C CA . LEU A 1 83 ? 11.148 4.505 -2.982 1.00 85.81 83 LEU A CA 1
ATOM 648 C C . LEU A 1 83 ? 12.668 4.476 -3.169 1.00 85.81 83 LEU A C 1
ATOM 650 O O . LEU A 1 83 ? 13.313 5.525 -3.192 1.00 85.81 83 LEU A O 1
ATOM 654 N N . LYS A 1 84 ? 13.222 3.276 -3.297 1.00 87.56 84 LYS A N 1
ATOM 655 C CA . LYS A 1 84 ? 14.633 3.024 -3.568 1.00 87.56 84 LYS A CA 1
ATOM 656 C C . LYS A 1 84 ? 14.788 2.642 -5.039 1.00 87.56 84 LYS A C 1
ATOM 658 O O . LYS A 1 84 ? 14.000 1.857 -5.567 1.00 87.56 84 LYS A O 1
ATOM 663 N N . ASP A 1 85 ? 15.801 3.219 -5.672 1.00 86.25 85 ASP A N 1
ATOM 664 C CA . ASP A 1 85 ? 16.267 2.872 -7.013 1.00 86.25 85 ASP A CA 1
ATOM 665 C C . ASP A 1 85 ? 17.705 2.365 -6.871 1.00 86.25 85 ASP A C 1
ATOM 667 O O . ASP A 1 85 ? 18.624 3.148 -6.620 1.00 86.25 85 ASP A O 1
ATOM 671 N N . GLU A 1 86 ? 17.882 1.047 -6.970 1.00 83.38 86 GLU A N 1
ATOM 672 C CA . GLU A 1 86 ? 19.188 0.380 -6.954 1.00 83.38 86 GLU A CA 1
ATOM 673 C C . GLU A 1 86 ? 19.605 -0.035 -8.380 1.00 83.38 86 GLU A C 1
ATOM 675 O O . GLU A 1 86 ? 20.265 -1.050 -8.607 1.00 83.38 86 GLU A O 1
ATOM 680 N N . GLY A 1 87 ? 19.211 0.761 -9.381 1.00 77.88 87 GLY A N 1
ATOM 681 C CA . GLY A 1 87 ? 19.598 0.633 -10.784 1.00 77.88 87 GLY A CA 1
ATOM 682 C C . GLY A 1 87 ? 18.772 -0.386 -11.567 1.00 77.88 87 GLY A C 1
ATOM 683 O O . GLY A 1 87 ? 18.166 -0.031 -12.575 1.00 77.88 87 GLY A O 1
ATOM 684 N N . ALA A 1 88 ? 18.769 -1.648 -11.133 1.00 74.69 88 ALA A N 1
ATOM 685 C CA . ALA A 1 88 ? 17.961 -2.716 -11.739 1.00 74.69 88 ALA A CA 1
ATOM 686 C C . ALA A 1 88 ? 16.792 -3.166 -10.849 1.00 74.69 88 ALA A C 1
ATOM 688 O O . ALA A 1 88 ? 15.841 -3.755 -11.358 1.00 74.69 88 ALA A O 1
ATOM 689 N N . ASP A 1 89 ? 16.852 -2.848 -9.553 1.00 83.00 89 ASP A N 1
ATOM 690 C CA . ASP A 1 89 ? 15.840 -3.205 -8.568 1.00 83.00 89 ASP A CA 1
ATOM 691 C C . ASP A 1 89 ? 15.210 -1.941 -7.983 1.00 83.00 89 ASP A C 1
ATOM 693 O O . ASP A 1 89 ? 15.869 -1.113 -7.348 1.00 83.00 89 ASP A O 1
ATOM 697 N N . TYR A 1 90 ? 13.902 -1.806 -8.190 1.00 89.44 90 TYR A N 1
ATOM 698 C CA . TYR A 1 90 ? 13.099 -0.768 -7.563 1.00 89.44 90 TYR A CA 1
ATOM 699 C C . TYR A 1 90 ? 12.345 -1.369 -6.392 1.00 89.44 90 TYR A C 1
ATOM 701 O O . TYR A 1 90 ? 11.676 -2.394 -6.540 1.00 89.44 90 TYR A O 1
ATOM 709 N N . SER A 1 91 ? 12.407 -0.726 -5.232 1.00 91.62 91 SER A N 1
ATOM 710 C CA . SER A 1 91 ? 11.645 -1.164 -4.065 1.00 91.62 91 SER A CA 1
ATOM 711 C C . SER A 1 91 ? 10.979 -0.003 -3.350 1.00 91.62 91 SER A C 1
ATOM 713 O O . SER A 1 91 ? 11.472 1.122 -3.348 1.00 91.62 91 SER A O 1
ATOM 715 N N . CYS A 1 92 ? 9.823 -0.264 -2.755 1.00 91.88 92 CYS A N 1
ATOM 716 C CA . CYS A 1 92 ? 9.105 0.688 -1.925 1.00 91.88 92 CYS A CA 1
ATOM 717 C C . CYS A 1 92 ? 8.881 0.066 -0.550 1.00 91.88 92 CYS A C 1
ATOM 719 O O . CYS A 1 92 ? 8.309 -1.020 -0.441 1.00 91.88 92 CYS A O 1
ATOM 721 N N . HIS A 1 93 ? 9.355 0.748 0.489 1.00 93.25 93 HIS A N 1
ATOM 722 C CA . HIS A 1 93 ? 9.201 0.268 1.855 1.00 93.25 93 HIS A CA 1
ATOM 723 C C . HIS A 1 93 ? 7.761 0.469 2.351 1.00 93.25 93 HIS A C 1
ATOM 725 O O . HIS A 1 93 ? 7.131 1.475 2.037 1.00 93.25 93 HIS A O 1
ATOM 731 N N . VAL A 1 94 ? 7.231 -0.467 3.130 1.00 94.00 94 VAL A N 1
ATOM 732 C CA . VAL A 1 94 ? 5.913 -0.393 3.767 1.00 94.00 94 VAL A CA 1
ATOM 733 C C . VAL A 1 94 ? 6.067 -0.723 5.237 1.00 94.00 94 VAL A C 1
ATOM 735 O O . VAL A 1 94 ? 6.564 -1.796 5.583 1.00 94.00 94 VAL A O 1
ATOM 738 N N . ARG A 1 95 ? 5.556 0.165 6.087 1.00 94.75 95 ARG A N 1
ATOM 739 C CA . ARG A 1 95 ? 5.442 -0.034 7.525 1.00 94.75 95 ARG A CA 1
ATOM 740 C C . ARG A 1 95 ? 3.994 0.129 7.972 1.00 94.75 95 ARG A C 1
ATOM 742 O O . ARG A 1 95 ? 3.364 1.139 7.674 1.00 94.75 95 ARG A O 1
ATOM 749 N N . ILE A 1 96 ? 3.474 -0.852 8.704 1.00 93.50 96 ILE A N 1
ATOM 750 C CA . ILE A 1 96 ? 2.155 -0.799 9.351 1.00 93.50 96 ILE A CA 1
ATOM 751 C C . ILE A 1 96 ? 2.356 -1.132 10.826 1.00 93.50 96 ILE A C 1
ATOM 753 O O . ILE A 1 96 ? 2.685 -2.268 11.164 1.00 93.50 96 ILE A O 1
ATOM 757 N N . ALA A 1 97 ? 2.164 -0.153 11.701 1.00 92.88 97 ALA A N 1
ATOM 758 C CA . ALA A 1 97 ? 2.277 -0.298 13.145 1.00 92.88 97 ALA A CA 1
ATOM 759 C C . ALA A 1 97 ? 0.878 -0.322 13.771 1.00 92.88 97 ALA A C 1
ATOM 761 O O . ALA A 1 97 ? 0.258 0.720 13.984 1.00 92.88 97 ALA A O 1
ATOM 762 N N . ALA A 1 98 ? 0.378 -1.526 14.039 1.00 87.94 98 ALA A N 1
ATOM 763 C CA . ALA A 1 98 ? -0.831 -1.781 14.812 1.00 87.94 98 ALA A CA 1
ATOM 764 C C . ALA A 1 98 ? -0.470 -2.089 16.284 1.00 87.94 98 ALA A C 1
ATOM 766 O O . ALA A 1 98 ? 0.684 -2.405 16.580 1.00 87.94 98 ALA A O 1
ATOM 767 N N . PRO A 1 99 ? -1.424 -2.020 17.232 1.00 84.25 99 PRO A N 1
ATOM 768 C CA . PRO A 1 99 ? -1.133 -2.182 18.663 1.00 84.25 99 PRO A CA 1
ATOM 769 C C . PRO A 1 99 ? -0.470 -3.509 19.041 1.00 84.25 99 PRO A C 1
ATOM 771 O O . PRO A 1 99 ? 0.311 -3.563 19.987 1.00 84.25 99 PRO A O 1
ATOM 774 N N . ASP A 1 100 ? -0.818 -4.582 18.338 1.00 84.69 100 ASP A N 1
ATOM 775 C CA . ASP A 1 100 ? -0.389 -5.955 18.605 1.00 84.69 100 ASP A CA 1
ATOM 776 C C . ASP A 1 100 ? 0.608 -6.482 17.565 1.00 84.69 100 ASP A C 1
ATOM 778 O O . ASP A 1 100 ? 1.152 -7.578 17.722 1.00 84.69 100 ASP A O 1
ATOM 782 N N . LYS A 1 101 ? 0.848 -5.720 16.495 1.00 86.62 101 LYS A N 1
ATOM 783 C CA . LYS A 1 101 ? 1.644 -6.171 15.362 1.00 86.62 101 LYS A CA 1
ATOM 784 C C . LYS A 1 101 ? 2.280 -5.006 14.630 1.00 86.62 101 LYS A C 1
ATOM 786 O O . LYS A 1 101 ? 1.609 -4.060 14.234 1.00 86.62 101 LYS A O 1
ATOM 791 N N . GLU A 1 102 ? 3.561 -5.153 14.338 1.00 93.19 102 GLU A N 1
ATOM 792 C CA . GLU A 1 102 ? 4.265 -4.279 13.416 1.00 93.19 102 GLU A CA 1
ATOM 793 C C . GLU A 1 102 ? 4.677 -5.068 12.172 1.00 93.19 102 GLU A C 1
ATOM 795 O O . GLU A 1 102 ? 5.224 -6.169 12.262 1.00 93.19 102 GLU A O 1
ATOM 800 N N . LEU A 1 103 ? 4.372 -4.517 11.003 1.00 93.00 103 LEU A N 1
ATOM 801 C CA . LEU A 1 103 ? 4.722 -5.058 9.700 1.00 93.00 103 LEU A CA 1
ATOM 802 C C . LEU A 1 103 ? 5.717 -4.123 9.032 1.00 93.00 103 LEU A C 1
ATOM 804 O O . LEU A 1 103 ? 5.464 -2.925 8.975 1.00 93.00 103 LEU A O 1
ATOM 808 N N . ASN A 1 104 ? 6.810 -4.676 8.511 1.00 95.44 104 ASN A N 1
ATOM 809 C CA . ASN A 1 104 ? 7.850 -3.941 7.799 1.00 95.44 104 ASN A CA 1
ATOM 810 C C . ASN A 1 104 ? 8.286 -4.767 6.584 1.00 95.44 104 ASN A C 1
ATOM 812 O O . ASN A 1 104 ? 8.799 -5.874 6.752 1.00 95.44 104 ASN A O 1
ATOM 816 N N . PHE A 1 105 ? 8.069 -4.250 5.376 1.00 93.75 105 PHE A N 1
ATOM 817 C CA . PHE A 1 105 ? 8.345 -4.962 4.127 1.00 93.75 105 PHE A CA 1
ATOM 818 C C . PHE A 1 105 ? 8.939 -4.031 3.074 1.00 93.75 105 PHE A C 1
ATOM 820 O O . PHE A 1 105 ? 8.516 -2.889 2.953 1.00 93.75 105 PHE A O 1
ATOM 827 N N . ASP A 1 106 ? 9.868 -4.535 2.267 1.00 93.50 106 ASP A N 1
ATOM 828 C CA . ASP A 1 106 ? 10.267 -3.890 1.016 1.00 93.50 106 ASP A CA 1
ATOM 829 C C . ASP A 1 106 ? 9.537 -4.586 -0.143 1.00 93.50 106 ASP A C 1
ATOM 831 O O . ASP A 1 106 ? 9.633 -5.801 -0.328 1.00 93.50 106 ASP A O 1
ATOM 835 N N . ILE A 1 107 ? 8.754 -3.818 -0.901 1.00 94.06 107 ILE A N 1
ATOM 836 C CA . ILE A 1 107 ? 7.965 -4.320 -2.026 1.00 94.06 107 ILE A CA 1
ATOM 837 C C . ILE A 1 107 ? 8.675 -3.968 -3.326 1.00 94.06 107 ILE A C 1
ATOM 839 O O . ILE A 1 107 ? 8.864 -2.792 -3.634 1.00 94.06 107 ILE A O 1
ATOM 843 N N . HIS A 1 108 ? 9.059 -4.991 -4.087 1.00 93.19 108 HIS A N 1
ATOM 844 C CA . HIS A 1 108 ? 9.857 -4.842 -5.301 1.00 93.19 108 HIS A CA 1
ATOM 845 C C . HIS A 1 108 ? 8.987 -4.734 -6.556 1.00 93.19 108 HIS A C 1
ATOM 847 O O . HIS A 1 108 ? 7.961 -5.405 -6.677 1.00 93.19 108 HIS A O 1
ATOM 853 N N . GLY A 1 109 ? 9.422 -3.909 -7.504 1.00 88.81 109 GLY A N 1
ATOM 854 C CA . GLY A 1 109 ? 8.827 -3.767 -8.830 1.00 88.81 109 GLY A CA 1
ATOM 855 C C . GLY A 1 109 ? 9.898 -3.622 -9.909 1.00 88.81 109 GLY A C 1
ATOM 856 O O . GLY A 1 109 ? 11.056 -3.336 -9.619 1.00 88.81 109 GLY A O 1
ATOM 857 N N . VAL A 1 110 ? 9.498 -3.806 -11.167 1.00 87.94 110 VAL A N 1
ATOM 858 C CA . VAL A 1 110 ? 10.377 -3.630 -12.339 1.00 87.94 110 VAL A CA 1
ATOM 859 C C . VAL A 1 110 ? 10.721 -2.162 -12.599 1.00 87.94 110 VAL A C 1
ATOM 861 O O . VAL A 1 110 ? 11.689 -1.863 -13.288 1.00 87.94 110 VAL A O 1
ATOM 864 N N . ASP A 1 111 ? 9.913 -1.249 -12.061 1.00 84.94 111 ASP A N 1
ATOM 865 C CA . ASP A 1 111 ? 10.176 0.180 -12.021 1.00 84.94 111 ASP A CA 1
ATOM 866 C C . ASP A 1 111 ? 9.622 0.790 -10.723 1.00 84.94 111 ASP A C 1
ATOM 868 O O . ASP A 1 111 ? 8.869 0.160 -9.967 1.00 84.94 111 ASP A O 1
ATOM 872 N N . GLY A 1 112 ? 9.992 2.043 -10.459 1.00 83.19 112 GLY A N 1
ATOM 873 C CA . GLY A 1 112 ? 9.584 2.737 -9.244 1.00 83.19 112 GLY A CA 1
ATOM 874 C C . GLY A 1 112 ? 8.076 2.978 -9.126 1.00 83.19 112 GLY A C 1
ATOM 875 O O . GLY A 1 112 ? 7.539 3.055 -8.020 1.00 83.19 112 GLY A O 1
ATOM 876 N N . VAL A 1 113 ? 7.372 3.061 -10.256 1.00 84.31 113 VAL A N 1
ATOM 877 C CA . VAL A 1 113 ? 5.915 3.212 -10.272 1.00 84.31 113 VAL A CA 1
ATOM 878 C C . VAL A 1 113 ? 5.252 1.908 -9.861 1.00 84.31 113 VAL A C 1
ATOM 880 O O . VAL A 1 113 ? 4.371 1.912 -9.003 1.00 84.31 1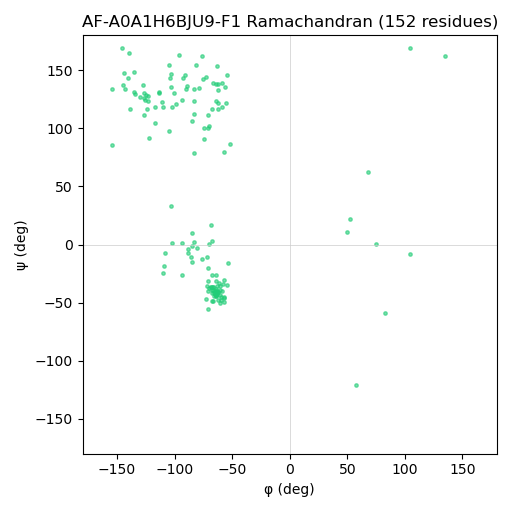13 VAL A O 1
ATOM 883 N N . GLN A 1 114 ? 5.697 0.793 -10.431 1.00 85.06 114 GLN A N 1
ATOM 884 C CA . GLN A 1 114 ? 5.184 -0.525 -10.115 1.00 85.06 114 GLN A CA 1
ATOM 885 C C . GLN A 1 114 ? 5.471 -0.888 -8.656 1.00 85.06 114 GLN A C 1
ATOM 887 O O . GLN A 1 114 ? 4.563 -1.357 -7.974 1.00 85.06 114 GLN A O 1
ATOM 892 N N . ALA A 1 115 ? 6.680 -0.617 -8.149 1.00 89.31 115 ALA A N 1
ATOM 893 C CA . ALA A 1 115 ? 7.027 -0.859 -6.747 1.00 89.31 115 ALA A CA 1
ATOM 894 C C . ALA A 1 115 ? 6.073 -0.116 -5.792 1.00 89.31 115 ALA A C 1
ATOM 896 O O . ALA A 1 115 ? 5.535 -0.709 -4.857 1.00 89.31 115 ALA A O 1
ATOM 897 N N . LEU A 1 116 ? 5.777 1.159 -6.075 1.00 87.19 116 LEU A N 1
ATOM 898 C CA . LEU A 1 116 ? 4.822 1.948 -5.294 1.00 87.19 116 LEU A CA 1
ATOM 899 C C . LEU A 1 116 ? 3.382 1.419 -5.411 1.00 87.19 116 LEU A C 1
ATOM 901 O O . LEU A 1 116 ? 2.676 1.321 -4.410 1.00 87.19 116 LEU A O 1
ATOM 905 N N . GLN A 1 117 ? 2.925 1.070 -6.615 1.00 85.56 117 GLN A N 1
ATOM 906 C CA . GLN A 1 117 ? 1.576 0.531 -6.824 1.00 85.56 117 GLN A CA 1
ATOM 907 C C . GLN A 1 117 ? 1.369 -0.801 -6.097 1.00 85.56 117 GLN A C 1
ATOM 909 O O . GLN A 1 117 ? 0.318 -1.026 -5.493 1.00 85.56 117 GLN A O 1
ATOM 914 N N . LEU A 1 118 ? 2.376 -1.675 -6.130 1.00 90.44 118 LEU A N 1
ATOM 915 C CA . LEU A 1 118 ? 2.364 -2.931 -5.391 1.00 90.44 118 LEU A CA 1
ATOM 916 C C . LEU A 1 118 ? 2.377 -2.682 -3.880 1.00 90.44 118 LEU A C 1
ATOM 918 O O . LEU A 1 118 ? 1.606 -3.323 -3.171 1.00 90.44 118 LEU A O 1
ATOM 922 N N . ALA A 1 119 ? 3.172 -1.724 -3.395 1.00 90.75 119 ALA A N 1
ATOM 923 C CA . ALA A 1 119 ? 3.209 -1.344 -1.983 1.00 90.75 119 ALA A CA 1
ATOM 924 C C . ALA A 1 119 ? 1.855 -0.828 -1.473 1.00 90.75 119 ALA A C 1
ATOM 926 O O . ALA A 1 119 ? 1.386 -1.247 -0.413 1.00 90.75 119 ALA A O 1
ATOM 927 N N . LEU A 1 120 ? 1.186 0.019 -2.257 1.00 87.38 120 LEU A N 1
ATOM 928 C CA . LEU A 1 120 ? -0.157 0.525 -1.965 1.00 87.38 120 LEU A CA 1
ATOM 929 C C . LEU A 1 120 ? -1.183 -0.613 -1.866 1.00 87.38 120 LEU A C 1
ATOM 931 O O . LEU A 1 120 ? -1.892 -0.727 -0.867 1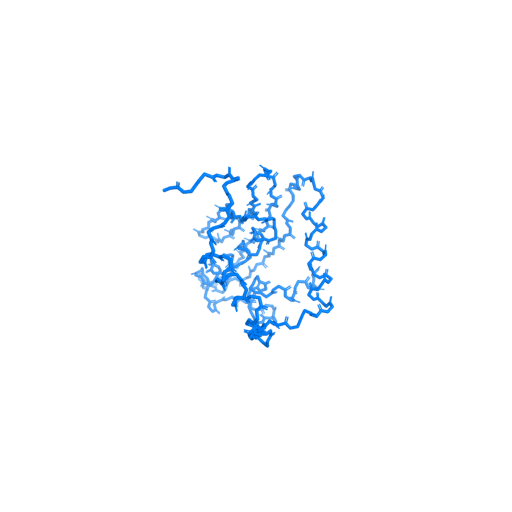.00 87.38 120 LEU A O 1
ATOM 935 N N . ARG A 1 121 ? -1.206 -1.503 -2.864 1.00 87.69 121 ARG A N 1
ATOM 936 C CA . ARG A 1 121 ? -2.118 -2.655 -2.894 1.00 87.69 121 ARG A CA 1
ATOM 937 C C . ARG A 1 121 ? -1.846 -3.651 -1.766 1.00 87.69 121 ARG A C 1
ATOM 939 O O . ARG A 1 121 ? -2.779 -4.201 -1.185 1.00 87.69 121 ARG A O 1
ATOM 946 N N . PHE A 1 122 ? -0.573 -3.900 -1.467 1.00 91.44 122 PHE A N 1
ATOM 947 C CA . PHE A 1 122 ? -0.164 -4.736 -0.344 1.00 91.44 122 PHE A CA 1
ATOM 948 C C . PHE A 1 122 ? -0.680 -4.150 0.972 1.00 91.44 122 PHE A C 1
ATOM 950 O O . PHE A 1 122 ? -1.322 -4.853 1.746 1.00 91.44 122 PHE A O 1
ATOM 957 N N . THR A 1 123 ? -0.481 -2.846 1.174 1.00 90.19 123 THR A N 1
ATOM 958 C CA . THR A 1 123 ? -0.930 -2.128 2.371 1.00 90.19 123 THR A CA 1
ATOM 959 C C . THR A 1 123 ? -2.435 -2.254 2.578 1.00 90.19 123 THR A C 1
ATOM 961 O O . THR A 1 123 ? -2.862 -2.630 3.666 1.00 90.19 123 THR A O 1
ATOM 964 N N . GLY A 1 124 ? -3.238 -1.995 1.540 1.00 85.69 124 GLY A N 1
ATOM 965 C CA . GLY A 1 124 ? -4.692 -2.158 1.618 1.00 85.69 124 GLY A CA 1
ATOM 966 C C . GLY A 1 124 ? -5.089 -3.580 2.018 1.00 85.69 124 GLY A C 1
ATOM 967 O O . GLY A 1 124 ? -5.840 -3.766 2.973 1.00 85.69 124 GLY A O 1
ATOM 968 N N . SER A 1 125 ? -4.474 -4.590 1.392 1.00 88.06 125 SER A N 1
ATOM 969 C CA . SER A 1 125 ? -4.733 -5.990 1.735 1.00 88.06 125 SER A CA 1
ATOM 970 C C . SER A 1 125 ? -4.327 -6.363 3.165 1.00 88.06 125 SER A C 1
ATOM 972 O O . SER A 1 125 ? -4.994 -7.206 3.764 1.00 88.06 125 SER A O 1
ATOM 974 N N . GLU A 1 126 ? -3.239 -5.816 3.713 1.00 89.94 126 GLU A N 1
ATOM 975 C CA . GLU A 1 126 ? -2.856 -6.077 5.108 1.00 89.94 126 GLU A CA 1
ATOM 976 C C . GLU A 1 126 ? -3.812 -5.396 6.089 1.00 89.94 126 GLU A C 1
ATOM 978 O O . GLU A 1 126 ? -4.195 -6.001 7.089 1.00 89.94 126 GLU A O 1
ATOM 983 N N . LEU A 1 127 ? -4.247 -4.168 5.798 1.00 87.06 127 LEU A N 1
ATOM 984 C CA . LEU A 1 127 ? -5.226 -3.455 6.621 1.00 87.06 127 LEU A CA 1
ATOM 985 C C . LEU A 1 127 ? -6.585 -4.167 6.638 1.00 87.06 127 LEU A C 1
ATOM 987 O O . LEU A 1 127 ? -7.189 -4.292 7.709 1.00 87.06 127 LEU A O 1
ATOM 991 N N . ASP A 1 128 ? -7.012 -4.723 5.502 1.00 85.06 128 ASP A N 1
ATOM 992 C CA . ASP A 1 128 ? -8.195 -5.585 5.421 1.00 85.06 128 ASP A CA 1
ATOM 993 C C . ASP A 1 128 ? -8.043 -6.831 6.307 1.00 85.06 128 ASP A C 1
ATOM 995 O O . ASP A 1 128 ? -8.987 -7.231 6.986 1.00 85.06 128 ASP A O 1
ATOM 999 N N . ARG A 1 129 ? -6.849 -7.440 6.368 1.00 85.50 129 ARG A N 1
ATOM 1000 C CA . ARG A 1 129 ? -6.600 -8.594 7.254 1.00 85.50 129 ARG A CA 1
ATOM 1001 C C . ARG A 1 129 ? -6.539 -8.216 8.731 1.00 85.50 129 ARG A C 1
ATOM 1003 O O . ARG A 1 129 ? -6.961 -9.011 9.567 1.00 85.50 129 ARG A O 1
ATOM 1010 N N . ILE A 1 130 ? -6.000 -7.043 9.059 1.00 85.81 130 ILE A N 1
ATOM 1011 C CA . ILE A 1 130 ? -5.879 -6.562 10.442 1.00 85.81 130 ILE A CA 1
ATOM 1012 C C . ILE A 1 130 ? -7.257 -6.185 10.989 1.00 85.81 130 ILE A C 1
ATOM 1014 O O . ILE A 1 130 ? -7.681 -6.673 12.039 1.00 85.81 130 ILE A O 1
ATOM 1018 N N . GLY A 1 131 ? -7.966 -5.298 10.296 1.00 78.81 131 GLY A N 1
ATOM 1019 C CA . GLY A 1 131 ? -9.184 -4.691 10.820 1.00 78.81 131 GLY A CA 1
ATOM 1020 C C . GLY A 1 131 ? -10.469 -5.125 10.137 1.00 78.81 131 GLY A C 1
ATOM 1021 O O . GLY A 1 131 ? -11.507 -5.097 10.795 1.00 78.81 131 GLY A O 1
ATOM 1022 N N . GLY A 1 132 ? -10.421 -5.574 8.882 1.00 80.25 132 GLY A N 1
ATOM 1023 C CA . GLY A 1 132 ? -11.613 -5.919 8.109 1.00 80.25 132 GLY A CA 1
ATOM 1024 C C . GLY A 1 132 ? -12.575 -4.738 7.997 1.00 80.25 132 GLY A C 1
ATOM 1025 O O . GLY A 1 132 ? -12.217 -3.666 7.529 1.00 80.25 132 GLY A O 1
ATOM 1026 N N . ASP A 1 133 ? -13.802 -4.909 8.474 1.00 75.06 133 ASP A N 1
ATOM 1027 C CA . ASP A 1 133 ? -14.847 -3.880 8.507 1.00 75.06 133 ASP A CA 1
ATOM 1028 C C . ASP A 1 133 ? -14.770 -2.950 9.733 1.00 75.06 133 ASP A C 1
ATOM 1030 O O . ASP A 1 133 ? -15.554 -2.010 9.860 1.00 75.06 133 ASP A O 1
ATOM 1034 N N . ARG A 1 134 ? -13.813 -3.178 10.638 1.00 78.44 134 ARG A N 1
ATOM 1035 C CA . ARG A 1 134 ? -13.720 -2.483 11.930 1.00 78.44 134 ARG A CA 1
ATOM 1036 C C . ARG A 1 134 ? -13.002 -1.139 11.860 1.00 78.44 134 ARG A C 1
ATOM 1038 O O . ARG A 1 134 ? -12.675 -0.573 12.892 1.00 78.44 134 ARG A O 1
ATOM 1045 N N . TRP A 1 135 ? -12.706 -0.600 10.691 1.00 80.50 135 TRP A N 1
ATOM 1046 C CA . TRP A 1 135 ? -12.023 0.689 10.603 1.00 80.50 135 TRP A CA 1
ATOM 1047 C C . TRP A 1 135 ? -13.017 1.847 10.730 1.00 80.50 135 TRP A C 1
ATOM 1049 O O . TRP A 1 135 ? -14.060 1.859 10.076 1.00 80.50 135 TRP A O 1
ATOM 1059 N N . LEU A 1 136 ? -12.696 2.853 11.550 1.00 67.75 136 LEU A N 1
ATOM 1060 C CA . LEU A 1 136 ? -13.443 4.110 11.548 1.00 67.75 136 LEU A CA 1
ATOM 1061 C C . LEU A 1 136 ? -13.132 4.856 10.254 1.00 67.75 136 LEU A C 1
ATOM 1063 O O . LEU A 1 136 ? -12.075 5.466 10.095 1.00 67.75 136 LEU A O 1
ATOM 1067 N N . TYR A 1 137 ? -14.073 4.769 9.318 1.00 62.12 137 TYR A N 1
ATOM 1068 C CA . TYR A 1 137 ? -14.002 5.435 8.028 1.00 62.12 137 TYR A CA 1
ATOM 1069 C C . TYR A 1 137 ? -13.977 6.954 8.197 1.00 62.12 137 TYR A C 1
ATOM 1071 O O . TYR A 1 137 ? -14.976 7.563 8.586 1.00 62.12 137 TYR A O 1
ATOM 1079 N N . HIS A 1 138 ? -12.885 7.587 7.774 1.00 49.94 138 HIS A N 1
ATOM 1080 C CA . HIS A 1 138 ? -12.929 8.992 7.384 1.00 49.94 138 HIS A CA 1
ATOM 1081 C C . HIS A 1 138 ? -13.428 9.066 5.924 1.00 49.94 138 HIS A C 1
ATOM 1083 O O . HIS A 1 138 ? -12.654 9.137 4.985 1.00 49.94 138 HIS A O 1
ATOM 1089 N N . GLN A 1 139 ? -14.747 8.940 5.747 1.00 41.19 139 GLN A N 1
ATOM 1090 C CA . GLN A 1 139 ? -15.555 9.293 4.559 1.00 41.19 139 GLN A CA 1
ATOM 1091 C C . GLN A 1 139 ? -15.180 8.828 3.126 1.00 41.19 139 GLN A C 1
ATOM 1093 O O . GLN A 1 139 ? -15.867 9.248 2.199 1.00 41.19 139 GLN A O 1
ATOM 1098 N N . GLU A 1 140 ? -14.242 7.910 2.885 1.00 40.56 140 GLU A N 1
ATOM 1099 C CA . GLU A 1 140 ? -14.004 7.374 1.526 1.00 40.56 140 GLU A CA 1
ATOM 1100 C C . GLU A 1 140 ? -14.026 5.833 1.505 1.00 40.56 140 GLU A C 1
ATOM 1102 O O . GLU A 1 140 ? -13.559 5.163 2.424 1.00 40.56 140 GLU A O 1
ATOM 1107 N N . ARG A 1 141 ? -14.680 5.234 0.496 1.00 39.53 141 ARG A N 1
ATOM 1108 C CA . ARG A 1 141 ? -14.881 3.773 0.397 1.00 39.53 141 ARG A CA 1
ATOM 1109 C C . ARG A 1 141 ? -13.570 3.080 -0.002 1.00 39.53 141 ARG A C 1
ATOM 1111 O O . ARG A 1 141 ? -13.319 2.883 -1.187 1.00 39.53 141 ARG A O 1
ATOM 1118 N N . GLY A 1 142 ? -12.790 2.680 0.997 1.00 50.75 142 GLY A N 1
ATOM 1119 C CA . GLY A 1 142 ? -11.496 1.992 0.893 1.00 50.75 142 GLY A CA 1
ATOM 1120 C C . GLY A 1 142 ? -10.500 2.636 1.860 1.00 50.75 142 GLY A C 1
ATOM 1121 O O . GLY A 1 142 ? -10.721 3.764 2.287 1.00 50.75 142 GLY A O 1
ATOM 1122 N N . HIS A 1 143 ? -9.382 1.990 2.205 1.00 48.97 143 HIS A N 1
ATOM 1123 C CA . HIS A 1 143 ? -8.370 2.631 3.070 1.00 48.97 143 HIS A CA 1
ATOM 1124 C C . HIS A 1 143 ? -7.647 3.820 2.397 1.00 48.97 143 HIS A C 1
ATOM 1126 O O . HIS A 1 143 ? -6.721 4.402 2.962 1.00 48.97 143 HIS A O 1
ATOM 1132 N N . GLY A 1 144 ? -8.045 4.178 1.171 1.00 55.91 144 GLY A N 1
ATOM 1133 C CA . GLY A 1 144 ? -7.398 5.184 0.331 1.00 55.91 144 GLY A CA 1
ATOM 1134 C C . GLY A 1 144 ? -6.086 4.705 -0.294 1.00 55.91 144 GLY A C 1
ATOM 1135 O O . GLY A 1 144 ? -5.458 5.459 -1.030 1.00 55.91 144 GLY A O 1
ATOM 1136 N N . PHE A 1 145 ? -5.678 3.459 -0.031 1.00 58.59 145 PHE A N 1
ATOM 1137 C CA . PHE A 1 145 ? -4.481 2.849 -0.612 1.00 58.59 145 PHE A CA 1
ATOM 1138 C C . PHE A 1 145 ? -4.795 2.056 -1.893 1.00 58.59 145 PHE A C 1
ATOM 1140 O O . PHE A 1 145 ? -3.965 1.994 -2.791 1.00 58.59 145 PHE A O 1
ATOM 1147 N N . ASP A 1 146 ? -6.025 1.559 -2.053 1.00 47.91 146 ASP A N 1
ATOM 1148 C CA . ASP A 1 146 ? -6.442 0.767 -3.227 1.00 47.91 146 ASP A CA 1
ATOM 1149 C C . ASP A 1 146 ? -6.969 1.625 -4.388 1.00 47.91 146 ASP A C 1
ATOM 1151 O O . ASP A 1 146 ? -7.237 1.129 -5.485 1.00 47.91 146 ASP A O 1
ATOM 1155 N N . ARG A 1 147 ? -7.136 2.934 -4.158 1.00 44.94 147 ARG A N 1
ATOM 1156 C CA . ARG A 1 147 ? -7.680 3.895 -5.125 1.00 44.94 147 ARG A CA 1
ATOM 1157 C C . ARG A 1 147 ? -6.687 5.020 -5.383 1.00 44.94 147 ARG A C 1
ATOM 1159 O O . ARG A 1 147 ? -6.729 6.077 -4.764 1.00 44.94 147 ARG A O 1
ATOM 1166 N N . LEU A 1 148 ? -5.847 4.821 -6.398 1.00 42.66 148 LEU A N 1
ATOM 1167 C CA . LEU A 1 148 ? -4.878 5.805 -6.913 1.00 42.66 148 LEU A CA 1
ATOM 1168 C C . LEU A 1 148 ? -5.485 7.179 -7.285 1.00 42.66 148 LEU A C 1
ATOM 1170 O O . LEU A 1 148 ? -4.747 8.152 -7.430 1.00 42.66 148 LEU A O 1
ATOM 1174 N N . ASN A 1 149 ? -6.811 7.279 -7.427 1.00 36.28 149 ASN A N 1
ATOM 1175 C CA . ASN A 1 149 ? -7.515 8.508 -7.803 1.00 36.28 149 ASN A CA 1
ATOM 1176 C C . ASN A 1 149 ? -7.826 9.458 -6.628 1.00 36.28 149 ASN A C 1
ATOM 1178 O O . ASN A 1 149 ? -8.140 10.620 -6.883 1.00 36.28 149 ASN A O 1
ATOM 1182 N N . GLU A 1 150 ? -7.728 9.004 -5.374 1.00 38.69 150 GLU A N 1
ATOM 1183 C CA . GLU A 1 150 ? -8.189 9.753 -4.185 1.00 38.69 150 GLU A CA 1
ATOM 1184 C C . GLU A 1 150 ? -7.037 10.418 -3.390 1.00 38.69 150 GLU A C 1
ATOM 1186 O O . GLU A 1 150 ? -7.266 11.167 -2.447 1.00 38.69 150 GLU A O 1
ATOM 1191 N N . LEU A 1 151 ? -5.775 10.299 -3.833 1.00 41.97 151 LEU A N 1
ATOM 1192 C CA . LEU A 1 151 ? -4.612 11.011 -3.252 1.00 41.97 151 LEU A CA 1
ATOM 1193 C C . LEU A 1 151 ? -4.619 12.544 -3.482 1.00 41.97 151 LEU A C 1
ATOM 1195 O O . LEU A 1 151 ? -3.583 13.198 -3.382 1.00 41.97 151 LEU A O 1
ATOM 1199 N N . LYS A 1 152 ? -5.761 13.140 -3.842 1.00 34.00 152 LYS A N 1
ATOM 1200 C CA . LYS A 1 152 ? -5.864 14.555 -4.229 1.00 34.00 152 LYS A CA 1
ATOM 1201 C C . LYS A 1 152 ? -6.116 15.536 -3.088 1.00 34.00 152 LYS A C 1
ATOM 1203 O O . LYS A 1 152 ? -6.125 16.734 -3.363 1.00 34.00 152 LYS A O 1
ATOM 1208 N N . SER A 1 153 ? -6.315 15.117 -1.845 1.00 33.62 153 SER A N 1
ATOM 1209 C CA . SER A 1 153 ? -6.563 16.078 -0.760 1.00 33.62 153 SER A CA 1
ATOM 1210 C C . SER A 1 153 ? -6.158 15.516 0.600 1.00 33.62 153 SER A C 1
ATOM 1212 O O . SER A 1 153 ? -6.980 14.952 1.312 1.00 33.62 153 SER A O 1
ATOM 1214 N N . ALA A 1 154 ? -4.884 15.670 0.948 1.00 32.12 154 ALA A N 1
ATOM 1215 C CA . ALA A 1 154 ? -4.407 15.719 2.327 1.00 32.12 154 ALA A CA 1
ATOM 1216 C C . ALA A 1 154 ? -3.283 16.755 2.393 1.00 32.12 154 ALA A C 1
ATOM 1218 O O . ALA A 1 154 ? -2.439 16.735 1.465 1.00 32.12 154 ALA A O 1
#

Mean predicted aligned error: 16.44 Å

InterPro domains:
  IPR054241 Domain of unknown function DUF6968 [PF22302] (62-145)